Protein AF-A0A923EGE2-F1 (afdb_monomer_lite)

pLDDT: mean 79.75, std 18.12, range [38.0, 97.5]

Secondary structure (DSSP, 8-state):
-PPP----------------STT--SGGGTB-SS-TTSEEPTTSPEEPGGGHHHHHHTT-HHHHHHHHHTSSS-EEE-SS-SSGGGEEE--HHHHSBTTB-SPPPP-PPPPPPPPGGGS----------------

Foldseek 3Di:
DDDDPPPPPPDPPPDPQAADPPPPRDQLLFAQPVGRQFGQDPVSDTHHPVVSLNSVCVPPVVLSVCQVVPVDADKDADPDDPDPVRIDGDDQVVQAPNRNGDGDDDPDDDPDDDDPVPDPDDPPPPDDDDDDDDD

Sequence (135 aa):
MPLPFFRRRFIPRYGVIKLNHGANDRCYNCHLIQDRNKYAANDGSGIMHENVEKMCARCHGLIYKDWRNGTHGVRRGKWSAQTVFERQTFDCTECHDPHSPRFQFKTYASPPVWPDKYIRSTIIVTDHESVSESS

Structure (mmCIF, N/CA/C/O backbone):
data_AF-A0A923EGE2-F1
#
_entry.id   AF-A0A923EGE2-F1
#
loop_
_atom_site.group_PDB
_atom_site.id
_atom_site.type_symbol
_atom_site.label_atom_id
_atom_site.label_alt_id
_atom_site.label_comp_id
_atom_site.label_asym_id
_atom_site.label_entity_id
_atom_site.label_seq_id
_atom_site.pdbx_PDB_ins_code
_atom_site.Cartn_x
_atom_site.Cartn_y
_atom_site.Cartn_z
_atom_site.occupancy
_atom_site.B_iso_or_equiv
_atom_site.auth_seq_id
_atom_site.auth_comp_id
_atom_site.auth_asym_id
_atom_site.auth_atom_id
_atom_site.pdbx_PDB_model_num
ATOM 1 N N . MET A 1 1 ? -27.701 24.632 -29.640 1.00 42.22 1 MET A N 1
ATOM 2 C CA . MET A 1 1 ? -28.031 23.191 -29.555 1.00 42.22 1 MET A CA 1
ATOM 3 C C . MET A 1 1 ? -27.544 22.678 -28.204 1.00 42.22 1 MET A C 1
ATOM 5 O O . MET A 1 1 ? -26.353 22.830 -27.956 1.00 42.22 1 MET A O 1
ATOM 9 N N . PRO A 1 2 ? -28.397 22.169 -27.297 1.00 45.97 2 PRO A N 1
ATOM 10 C CA . PRO A 1 2 ? -27.922 21.629 -26.027 1.00 45.97 2 PRO A CA 1
ATOM 11 C C . PRO A 1 2 ? -27.399 20.198 -26.229 1.00 45.97 2 PRO A C 1
ATOM 13 O O . PRO A 1 2 ? -28.014 19.401 -26.937 1.00 45.97 2 PRO A O 1
ATOM 16 N N . LEU A 1 3 ? -26.244 19.888 -25.639 1.00 43.16 3 LEU A N 1
ATOM 17 C CA . LEU A 1 3 ? -25.633 18.557 -25.689 1.00 43.16 3 LEU A CA 1
ATOM 18 C C . LEU A 1 3 ? -26.515 17.524 -24.960 1.00 43.16 3 LEU A C 1
ATOM 20 O O . LEU A 1 3 ? -27.151 17.867 -23.958 1.00 43.16 3 LEU A O 1
ATOM 24 N N . PRO A 1 4 ? -26.559 16.261 -25.421 1.00 49.34 4 PRO A N 1
ATOM 25 C CA . PRO A 1 4 ? -27.425 15.255 -24.829 1.00 49.34 4 PRO A CA 1
ATOM 26 C C . PRO A 1 4 ? -26.943 14.901 -23.418 1.00 49.34 4 PRO A C 1
ATOM 28 O O . PRO A 1 4 ? -25.776 14.572 -23.199 1.00 49.34 4 PRO A O 1
ATOM 31 N N . PHE A 1 5 ? -27.866 14.930 -22.456 1.00 49.97 5 PHE A N 1
ATOM 32 C CA . PHE A 1 5 ? -27.652 14.397 -21.115 1.00 49.97 5 PHE A CA 1
ATOM 33 C C . PHE A 1 5 ? -27.448 12.880 -21.204 1.00 49.97 5 PHE A C 1
ATOM 35 O O . PHE A 1 5 ? -28.402 12.102 -21.223 1.00 49.97 5 PHE A O 1
ATOM 42 N N . PHE A 1 6 ? -26.191 12.439 -21.226 1.00 53.81 6 PHE A N 1
ATOM 43 C CA . PHE A 1 6 ? -25.856 11.051 -20.936 1.00 53.81 6 PHE A CA 1
ATOM 44 C C . PHE A 1 6 ? -26.228 10.771 -19.476 1.00 53.81 6 PHE A C 1
ATOM 46 O O . PHE A 1 6 ? -25.472 11.080 -18.552 1.00 53.81 6 PHE A O 1
ATOM 53 N N . ARG A 1 7 ? -27.405 10.176 -19.244 1.00 55.31 7 ARG A N 1
ATOM 54 C CA . ARG A 1 7 ? -27.722 9.549 -17.956 1.00 55.31 7 ARG A CA 1
ATOM 55 C C . ARG A 1 7 ? -26.698 8.442 -17.726 1.00 55.31 7 ARG A C 1
ATOM 57 O O . ARG A 1 7 ? -26.838 7.338 -18.249 1.00 55.31 7 ARG A O 1
ATOM 64 N N . ARG A 1 8 ? -25.663 8.732 -16.931 1.00 57.53 8 ARG A N 1
ATOM 65 C CA . ARG A 1 8 ? -24.807 7.699 -16.344 1.00 57.53 8 ARG A CA 1
ATOM 66 C C . ARG A 1 8 ? -25.722 6.739 -15.596 1.00 57.53 8 ARG A C 1
ATOM 68 O O . ARG A 1 8 ? -26.334 7.106 -14.596 1.00 57.53 8 ARG A O 1
ATOM 75 N N . ARG A 1 9 ? -25.848 5.519 -16.114 1.00 52.19 9 ARG A N 1
ATOM 76 C CA . ARG A 1 9 ? -26.533 4.423 -15.436 1.00 52.19 9 ARG A CA 1
ATOM 77 C C . ARG A 1 9 ? -25.835 4.224 -14.093 1.00 52.19 9 ARG A C 1
ATOM 79 O O . ARG A 1 9 ? -24.661 3.866 -14.057 1.00 52.19 9 ARG A O 1
ATOM 86 N N . PHE A 1 10 ? -26.535 4.521 -13.002 1.00 54.81 10 PHE A N 1
ATOM 87 C CA . PHE A 1 10 ? -26.042 4.264 -11.656 1.00 54.81 10 PHE A CA 1
ATOM 88 C C . PHE A 1 10 ? -26.063 2.748 -11.452 1.00 54.81 10 PHE A C 1
ATOM 90 O O . PHE A 1 10 ? -27.100 2.165 -11.147 1.00 54.81 10 PHE A O 1
ATOM 97 N N . ILE A 1 11 ? -24.941 2.089 -11.736 1.00 55.25 11 ILE A N 1
ATOM 98 C CA . ILE A 1 11 ? -24.753 0.682 -11.389 1.00 55.25 11 ILE A CA 1
ATOM 99 C C . ILE A 1 11 ? -24.528 0.665 -9.874 1.00 55.25 11 ILE A C 1
ATOM 101 O O . ILE A 1 11 ? -23.565 1.291 -9.415 1.00 55.25 11 ILE A O 1
ATOM 105 N N . PRO A 1 12 ? -25.390 0.012 -9.077 1.00 46.06 12 PRO A N 1
ATOM 106 C CA . PRO A 1 12 ? -25.139 -0.123 -7.654 1.00 46.06 12 PRO A CA 1
ATOM 107 C C . PRO A 1 12 ? -23.810 -0.863 -7.486 1.00 46.06 12 PRO A C 1
ATOM 109 O O . PRO A 1 12 ? -23.670 -2.009 -7.902 1.00 46.06 12 PRO A O 1
ATOM 112 N N . ARG A 1 13 ? -22.815 -0.198 -6.888 1.00 51.69 13 ARG A N 1
ATOM 113 C CA . ARG A 1 13 ? -21.473 -0.756 -6.631 1.00 51.69 13 ARG A CA 1
ATOM 114 C C . ARG A 1 13 ? -21.467 -1.844 -5.547 1.00 51.69 13 ARG A C 1
ATOM 116 O O . ARG A 1 13 ? -20.409 -2.207 -5.049 1.00 51.69 13 ARG A O 1
ATOM 123 N N . TYR A 1 14 ? -22.631 -2.354 -5.162 1.00 53.78 14 TYR A N 1
ATOM 124 C CA . TYR A 1 14 ? -22.779 -3.398 -4.157 1.00 53.78 14 TYR A CA 1
ATOM 125 C C . TYR A 1 14 ? -22.747 -4.767 -4.841 1.00 53.78 14 TYR A C 1
ATOM 127 O O . TYR A 1 14 ? -23.702 -5.536 -4.786 1.00 53.78 14 TYR A O 1
ATOM 135 N N . GLY A 1 15 ? -21.643 -5.055 -5.533 1.00 59.81 15 GLY A N 1
ATOM 136 C CA . GLY A 1 15 ? -21.267 -6.446 -5.754 1.00 59.81 15 GLY A CA 1
ATOM 137 C C . GLY A 1 15 ? -20.947 -7.080 -4.400 1.00 59.81 15 GLY A C 1
ATOM 138 O O . GLY A 1 15 ? -20.516 -6.387 -3.477 1.00 59.81 15 GLY A O 1
ATOM 139 N N . VAL A 1 16 ? -21.164 -8.385 -4.260 1.00 74.31 16 VAL A N 1
ATOM 140 C CA . VAL A 1 16 ? -20.702 -9.123 -3.079 1.00 74.31 16 VAL A CA 1
ATOM 141 C C . VAL A 1 16 ? -19.172 -9.032 -3.050 1.00 74.31 16 VAL A C 1
ATOM 143 O O . VAL A 1 16 ? -18.498 -9.669 -3.857 1.00 74.31 16 VAL A O 1
ATOM 146 N N . ILE A 1 17 ? -18.619 -8.196 -2.167 1.00 85.19 17 ILE A N 1
ATOM 147 C CA . ILE A 1 17 ? -17.168 -8.072 -1.989 1.00 85.19 17 ILE A CA 1
ATOM 148 C C . ILE A 1 17 ? -16.699 -9.303 -1.219 1.00 85.19 17 ILE A C 1
ATOM 150 O O . ILE A 1 17 ? -17.076 -9.503 -0.064 1.00 85.19 17 ILE A O 1
ATOM 154 N N . LYS A 1 18 ? -15.872 -10.131 -1.859 1.00 88.44 18 LYS A N 1
ATOM 155 C CA . LYS A 1 18 ? -15.187 -11.237 -1.193 1.00 88.44 18 LYS A CA 1
ATOM 156 C C . LYS A 1 18 ? -13.841 -10.744 -0.684 1.00 88.44 18 LYS A C 1
ATOM 158 O O . LYS A 1 18 ? -12.997 -10.339 -1.476 1.00 88.44 18 LYS A O 1
ATOM 163 N N . LEU A 1 19 ? -13.649 -10.811 0.628 1.00 92.31 19 LEU A N 1
ATOM 164 C CA . LEU A 1 19 ? -12.413 -10.384 1.264 1.00 92.31 19 LEU A CA 1
ATOM 165 C C . LEU A 1 19 ? -11.442 -11.568 1.365 1.00 92.31 19 LEU A C 1
ATOM 167 O O . LEU A 1 19 ? -11.766 -12.609 1.930 1.00 92.31 19 LEU A O 1
ATOM 171 N N . ASN A 1 20 ? -10.262 -11.415 0.775 1.00 93.81 20 ASN A N 1
ATOM 172 C CA . ASN A 1 20 ? -9.182 -12.395 0.732 1.00 93.81 20 ASN A CA 1
ATOM 173 C C . ASN A 1 20 ? -7.851 -11.727 1.109 1.00 93.81 20 ASN A C 1
ATOM 175 O O . ASN A 1 20 ? -6.885 -11.727 0.346 1.00 93.81 20 ASN A O 1
ATOM 179 N N . HIS A 1 21 ? -7.824 -11.121 2.296 1.00 94.06 21 HIS A N 1
ATOM 180 C CA . HIS A 1 21 ? -6.666 -10.406 2.837 1.00 94.06 21 HIS A CA 1
ATOM 181 C C . HIS A 1 21 ? -6.146 -11.055 4.141 1.00 94.06 21 HIS A C 1
ATOM 183 O O . HIS A 1 21 ? -5.565 -10.399 5.008 1.00 94.06 21 HIS A O 1
ATOM 189 N N . GLY A 1 22 ? -6.338 -12.370 4.293 1.00 92.06 22 GLY A N 1
ATOM 190 C CA . GLY A 1 22 ? -5.917 -13.116 5.483 1.00 92.06 22 GLY A CA 1
ATOM 191 C C . GLY A 1 22 ? -6.675 -12.670 6.734 1.00 92.06 22 GLY A C 1
ATOM 192 O O . GLY A 1 22 ? -7.897 -12.590 6.708 1.00 92.06 22 GLY A O 1
ATOM 193 N N . ALA A 1 23 ? -5.952 -12.346 7.811 1.00 91.31 23 ALA A N 1
ATOM 194 C CA . ALA A 1 23 ? -6.541 -11.889 9.076 1.00 91.31 23 ALA A CA 1
ATOM 195 C C . ALA A 1 23 ? -7.275 -10.535 8.973 1.00 91.31 23 ALA A C 1
ATOM 197 O O . ALA A 1 23 ? -8.017 -10.161 9.879 1.00 91.31 23 ALA A O 1
ATOM 198 N N . ASN A 1 24 ? -7.084 -9.797 7.873 1.00 92.12 24 ASN A N 1
ATOM 199 C CA . ASN A 1 24 ? -7.831 -8.579 7.579 1.00 92.12 24 ASN A CA 1
ATOM 200 C C . ASN A 1 24 ? -9.135 -8.899 6.840 1.00 92.12 24 ASN A C 1
ATOM 202 O O . ASN A 1 24 ? -9.315 -8.532 5.683 1.00 92.12 24 ASN A O 1
ATOM 206 N N . ASP A 1 25 ? -10.033 -9.614 7.517 1.00 91.56 25 ASP A N 1
ATOM 207 C CA . ASP A 1 25 ? -11.283 -10.164 6.977 1.00 91.56 25 ASP A CA 1
ATOM 208 C C . ASP A 1 25 ? -12.535 -9.339 7.323 1.00 91.56 25 ASP A C 1
ATOM 210 O O . ASP A 1 25 ? -13.663 -9.745 7.034 1.00 91.56 25 ASP A O 1
ATOM 214 N N . ARG A 1 26 ? -12.352 -8.142 7.889 1.00 92.19 26 ARG A N 1
ATOM 215 C CA . ARG A 1 26 ? -13.434 -7.197 8.180 1.00 92.19 26 ARG A CA 1
ATOM 216 C C . ARG A 1 26 ? -13.166 -5.852 7.529 1.00 92.19 26 ARG A C 1
ATOM 218 O O . ARG A 1 26 ? -12.058 -5.326 7.596 1.00 92.19 26 ARG A O 1
ATOM 225 N N . CYS A 1 27 ? -14.220 -5.245 6.986 1.00 92.31 27 CYS A N 1
ATOM 226 C CA . CYS A 1 27 ? -14.149 -3.956 6.292 1.00 92.31 27 CYS A CA 1
ATOM 227 C C . CYS A 1 27 ? -13.469 -2.868 7.141 1.00 92.31 27 CYS A C 1
ATOM 229 O O . CYS A 1 27 ? -12.678 -2.080 6.631 1.00 92.31 27 CYS A O 1
ATOM 231 N N . TYR A 1 28 ? -13.750 -2.851 8.446 1.00 92.56 28 TYR A N 1
ATOM 232 C CA . TYR A 1 28 ? -13.278 -1.816 9.369 1.00 92.56 28 TYR A CA 1
ATOM 233 C C . TYR A 1 28 ? -11.848 -2.018 9.882 1.00 92.56 28 TYR A C 1
ATOM 235 O O . TYR A 1 28 ? -11.330 -1.160 10.591 1.00 92.56 28 TYR A O 1
ATOM 243 N N . ASN A 1 29 ? -11.171 -3.106 9.498 1.00 92.44 29 ASN A N 1
ATOM 244 C CA . ASN A 1 29 ? -9.728 -3.207 9.726 1.00 92.44 29 ASN A CA 1
ATOM 245 C C . ASN A 1 29 ? -8.990 -2.138 8.905 1.00 92.44 29 ASN A C 1
ATOM 247 O O . ASN A 1 29 ? -7.949 -1.626 9.328 1.00 92.44 29 ASN A O 1
ATOM 251 N N . CYS A 1 30 ? -9.565 -1.778 7.751 1.00 94.62 30 CYS A N 1
ATOM 252 C CA . CYS A 1 30 ? -9.028 -0.776 6.844 1.00 94.62 30 CYS A CA 1
ATOM 253 C C . CYS A 1 30 ? -9.868 0.494 6.788 1.00 94.62 30 CYS A C 1
ATOM 255 O O . CYS A 1 30 ? -9.306 1.580 6.811 1.00 94.62 30 CYS A O 1
ATOM 257 N N . HIS A 1 31 ? -11.192 0.388 6.735 1.00 95.44 31 HIS A N 1
ATOM 258 C CA . HIS A 1 31 ? -12.077 1.545 6.633 1.00 95.44 31 HIS A CA 1
ATOM 259 C C . HIS A 1 31 ? -12.413 2.139 7.999 1.00 95.44 31 HIS A C 1
ATOM 261 O O . HIS A 1 31 ? -12.624 1.415 8.971 1.00 95.44 31 HIS A O 1
ATOM 267 N N . LEU A 1 32 ? -12.522 3.463 8.064 1.00 95.69 32 LEU A N 1
ATOM 268 C CA . LEU A 1 32 ? -12.989 4.139 9.265 1.00 95.69 32 LEU A CA 1
ATOM 269 C C . LEU A 1 32 ? -14.475 3.808 9.492 1.00 95.69 32 LEU A C 1
ATOM 271 O O . LEU A 1 32 ? -15.282 3.850 8.563 1.00 95.69 32 LEU A O 1
ATOM 275 N N . ILE A 1 33 ? -14.846 3.465 10.730 1.00 92.44 33 ILE A N 1
ATOM 276 C CA . ILE A 1 33 ? -16.206 3.004 11.071 1.00 92.44 33 ILE A CA 1
ATOM 277 C C . ILE A 1 33 ? -17.248 4.086 10.767 1.00 92.44 33 ILE A C 1
ATOM 279 O O . ILE A 1 33 ? -18.311 3.798 10.221 1.00 92.44 33 ILE A O 1
ATOM 283 N N . GLN A 1 34 ? -16.924 5.334 11.102 1.00 93.38 34 GLN A N 1
ATOM 284 C CA . GLN A 1 34 ? -17.806 6.488 10.946 1.00 93.38 34 GLN A CA 1
ATOM 285 C C . GLN A 1 34 ? -17.892 6.972 9.492 1.00 93.38 34 GLN A C 1
ATOM 287 O O . GLN A 1 34 ? -18.867 7.620 9.123 1.00 93.38 34 GLN A O 1
ATOM 292 N N . ASP A 1 35 ? -16.889 6.663 8.665 1.00 93.62 35 ASP A N 1
ATOM 293 C CA . ASP A 1 35 ? -16.831 7.077 7.265 1.00 93.62 35 ASP A CA 1
ATOM 294 C C . ASP A 1 35 ? -16.018 6.082 6.436 1.00 93.62 35 ASP A C 1
ATOM 296 O O . ASP A 1 35 ? -14.789 6.122 6.391 1.00 93.62 35 ASP A O 1
ATOM 300 N N . ARG A 1 36 ? -16.719 5.211 5.708 1.00 90.50 36 ARG A N 1
ATOM 301 C CA . ARG A 1 36 ? -16.079 4.201 4.858 1.00 90.50 36 ARG A CA 1
ATOM 302 C C . ARG A 1 36 ? -15.314 4.790 3.669 1.00 90.50 36 ARG A C 1
ATOM 304 O O . ARG A 1 36 ? -14.568 4.053 3.036 1.00 90.50 36 ARG A O 1
ATOM 311 N N . ASN A 1 37 ? -15.461 6.076 3.349 1.00 92.50 37 ASN A N 1
ATOM 312 C CA . ASN A 1 37 ? -14.634 6.718 2.322 1.00 92.50 37 ASN A CA 1
ATOM 313 C C . ASN A 1 37 ? -13.243 7.107 2.845 1.00 92.50 37 ASN A C 1
ATOM 315 O O . ASN A 1 37 ? -12.390 7.518 2.061 1.00 92.50 37 ASN A O 1
ATOM 319 N N . LYS A 1 38 ? -13.007 6.958 4.152 1.00 96.44 38 LYS A N 1
ATOM 320 C CA . LYS A 1 38 ? -11.710 7.135 4.800 1.00 96.44 38 LYS A CA 1
ATOM 321 C C . LYS A 1 38 ? -11.199 5.808 5.334 1.00 96.44 38 LYS A C 1
ATOM 323 O O . LYS A 1 38 ? -11.967 4.878 5.600 1.00 96.44 38 LYS A O 1
ATOM 328 N N . TYR A 1 39 ? -9.893 5.740 5.534 1.00 97.06 39 TYR A N 1
ATOM 329 C CA . TYR A 1 39 ? -9.252 4.604 6.176 1.00 97.06 39 TYR A CA 1
ATOM 330 C C . TYR A 1 39 ? -8.950 4.891 7.640 1.00 97.06 39 TYR A C 1
ATOM 332 O O . TYR A 1 39 ? -8.714 6.036 8.020 1.00 97.06 39 TYR A O 1
ATOM 340 N N . ALA A 1 40 ? -8.954 3.854 8.466 1.00 95.12 40 ALA A N 1
ATOM 341 C CA . ALA A 1 40 ? -8.632 3.979 9.876 1.00 95.12 40 ALA A CA 1
ATOM 342 C C . ALA A 1 40 ? -7.123 4.209 10.057 1.00 95.12 40 ALA A C 1
ATOM 344 O O . ALA A 1 40 ? -6.300 3.418 9.590 1.00 95.12 40 ALA A O 1
ATOM 345 N N . ALA A 1 41 ? -6.752 5.276 10.754 1.00 93.19 41 ALA A N 1
ATOM 346 C CA . ALA A 1 41 ? -5.411 5.459 11.292 1.00 93.19 41 ALA A CA 1
ATOM 347 C C . ALA A 1 41 ? -5.260 4.753 12.653 1.00 93.19 41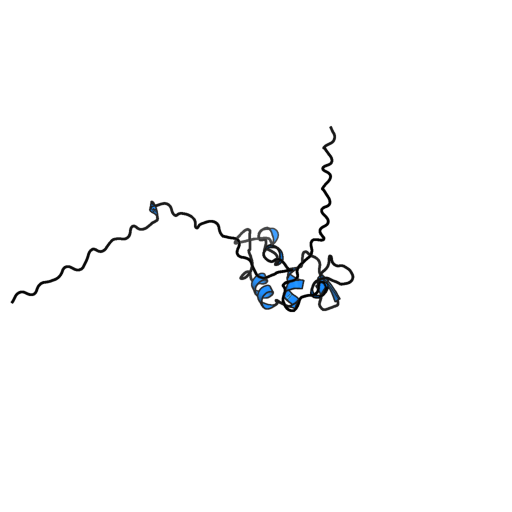 ALA A C 1
ATOM 349 O O . ALA A 1 41 ? -6.234 4.302 13.258 1.00 93.19 41 ALA A O 1
ATOM 350 N N . ASN A 1 42 ? -4.024 4.657 13.153 1.00 90.19 42 ASN A N 1
ATOM 351 C CA . ASN A 1 42 ? -3.738 4.036 14.455 1.00 90.19 42 ASN A CA 1
ATOM 352 C C . ASN A 1 42 ? -4.277 4.844 15.646 1.00 90.19 42 ASN A C 1
ATOM 354 O O . ASN A 1 42 ? -4.553 4.268 16.691 1.00 90.19 42 ASN A O 1
ATOM 358 N N . ASP A 1 43 ? -4.427 6.156 15.485 1.00 91.56 43 ASP A N 1
ATOM 359 C CA . ASP A 1 43 ? -4.995 7.073 16.478 1.00 91.56 43 ASP A CA 1
ATOM 360 C C . ASP A 1 43 ? -6.527 7.208 16.359 1.00 91.56 43 ASP A C 1
ATOM 362 O O . ASP A 1 43 ? -7.136 8.018 17.053 1.00 91.56 43 ASP A O 1
ATOM 366 N N . GLY A 1 44 ? -7.158 6.433 15.469 1.00 88.94 44 GLY A N 1
ATOM 367 C CA . GLY A 1 44 ? -8.593 6.504 15.192 1.00 88.94 44 GLY A CA 1
ATOM 368 C C . GLY A 1 44 ? -9.007 7.640 14.252 1.00 88.94 44 GLY A C 1
ATOM 369 O O . GLY A 1 44 ? -10.192 7.757 13.940 1.00 88.94 44 GLY A O 1
ATOM 370 N N . SER A 1 45 ? -8.068 8.457 13.764 1.00 93.38 45 SER A N 1
ATOM 371 C CA . SER A 1 45 ? -8.348 9.463 12.738 1.00 93.38 45 SER A CA 1
ATOM 372 C C . SER A 1 45 ? -8.573 8.831 11.353 1.00 93.38 45 SER A C 1
ATOM 374 O O . SER A 1 45 ? -8.363 7.633 11.138 1.00 93.38 45 SER A O 1
ATOM 376 N N . GLY A 1 46 ? -9.050 9.637 10.401 1.00 96.50 46 GLY A N 1
ATOM 377 C CA . GLY A 1 46 ? -9.305 9.202 9.028 1.00 96.50 46 GLY A CA 1
ATOM 378 C C . GLY A 1 46 ? -8.157 9.538 8.078 1.00 96.50 46 GLY A C 1
ATOM 379 O O . GLY A 1 46 ? -7.772 10.699 7.964 1.00 96.50 46 GLY A O 1
ATOM 380 N N . ILE A 1 47 ? -7.675 8.546 7.332 1.00 96.94 47 ILE A N 1
ATOM 381 C CA . ILE A 1 47 ? -6.738 8.710 6.213 1.00 96.94 47 ILE A CA 1
ATOM 382 C C . ILE A 1 47 ? -7.547 8.844 4.918 1.00 96.94 47 ILE A C 1
ATOM 384 O O . ILE A 1 47 ? -8.450 8.049 4.656 1.00 96.94 47 ILE A O 1
ATOM 388 N N . MET A 1 48 ? -7.221 9.849 4.109 1.00 95.81 48 MET A N 1
ATOM 389 C CA . MET A 1 48 ? -7.885 10.097 2.826 1.00 95.81 48 MET A CA 1
ATOM 390 C C . MET A 1 48 ? -7.418 9.118 1.739 1.00 95.81 48 MET A C 1
ATOM 392 O O . MET A 1 48 ? -6.326 8.555 1.835 1.00 95.81 48 MET A O 1
ATOM 396 N N . HIS A 1 49 ? -8.233 8.927 0.696 1.00 92.06 49 HIS A N 1
ATOM 397 C CA . HIS A 1 49 ? -7.966 7.952 -0.368 1.00 92.06 49 HIS A CA 1
ATOM 398 C C . HIS A 1 49 ? -6.632 8.197 -1.088 1.00 92.06 49 HIS A C 1
ATOM 400 O O . HIS A 1 49 ? -5.932 7.243 -1.408 1.00 92.06 49 HIS A O 1
ATOM 406 N N . GLU A 1 50 ? -6.242 9.461 -1.253 1.00 91.94 50 GLU A N 1
ATOM 407 C CA . GLU A 1 50 ? -4.994 9.902 -1.895 1.00 91.94 50 GLU A CA 1
ATOM 408 C C . GLU A 1 50 ? -3.743 9.587 -1.061 1.00 91.94 50 GLU A C 1
ATOM 410 O O . GLU A 1 50 ? -2.635 9.908 -1.468 1.00 91.94 50 GLU A O 1
ATOM 415 N N . ASN A 1 51 ? -3.925 9.043 0.145 1.00 94.12 51 ASN A N 1
ATOM 416 C CA . ASN A 1 51 ? -2.851 8.626 1.039 1.00 94.12 51 ASN A CA 1
ATOM 417 C C . ASN A 1 51 ? -2.999 7.139 1.418 1.00 94.12 51 ASN A C 1
ATOM 419 O O . ASN A 1 51 ? -2.694 6.738 2.549 1.00 94.12 51 ASN A O 1
ATOM 423 N N . VAL A 1 52 ? -3.549 6.318 0.517 1.00 95.31 52 VAL A N 1
ATOM 424 C CA . VAL A 1 52 ? -3.824 4.892 0.761 1.00 95.31 52 VAL A CA 1
ATOM 425 C C . VAL A 1 52 ? -2.574 4.112 1.178 1.00 95.31 52 VAL A C 1
ATOM 427 O O . VAL A 1 52 ? -2.658 3.197 1.995 1.00 95.31 52 VAL A O 1
ATOM 430 N N . GLU A 1 53 ? -1.393 4.520 0.723 1.00 95.44 53 GLU A N 1
ATOM 431 C CA . GLU A 1 53 ? -0.106 3.957 1.117 1.00 95.44 53 GLU A CA 1
ATOM 432 C C . GLU A 1 53 ? 0.126 4.025 2.633 1.00 95.44 53 GLU A C 1
ATOM 434 O O . GLU A 1 53 ? 0.667 3.080 3.213 1.00 95.44 53 GLU A O 1
ATOM 439 N N . LYS A 1 54 ? -0.351 5.082 3.311 1.00 95.81 54 LYS A N 1
ATOM 440 C CA . LYS A 1 54 ? -0.255 5.213 4.776 1.00 95.81 54 LYS A CA 1
ATOM 441 C C . LYS A 1 54 ? -1.137 4.196 5.492 1.00 95.81 54 LYS A C 1
ATOM 443 O O . LYS A 1 54 ? -0.746 3.692 6.542 1.00 95.81 54 LYS A O 1
ATOM 448 N N . MET A 1 55 ? -2.297 3.868 4.924 1.00 96.12 55 MET A N 1
ATOM 449 C CA . MET A 1 55 ? -3.162 2.809 5.445 1.00 96.12 55 MET A CA 1
ATOM 450 C C . MET A 1 55 ? -2.477 1.445 5.299 1.00 96.12 55 MET A C 1
ATOM 452 O O . MET A 1 55 ? -2.369 0.699 6.273 1.00 96.12 55 MET A O 1
ATOM 456 N N . CYS A 1 56 ? -1.944 1.139 4.114 1.00 95.69 56 CYS A N 1
ATOM 457 C CA . CYS A 1 56 ? -1.225 -0.110 3.857 1.00 95.69 56 CYS A CA 1
ATOM 458 C C . CYS A 1 56 ? 0.005 -0.268 4.768 1.00 95.69 56 CYS A C 1
ATOM 460 O O . CYS A 1 56 ? 0.274 -1.364 5.266 1.00 95.69 56 CYS A O 1
ATOM 462 N N . ALA A 1 57 ? 0.720 0.827 5.046 1.00 96.38 57 ALA A N 1
ATOM 463 C CA . ALA A 1 57 ? 1.914 0.854 5.890 1.00 96.38 57 ALA A CA 1
ATOM 464 C C . ALA A 1 57 ? 1.673 0.408 7.340 1.00 96.38 57 ALA A C 1
ATOM 466 O O . ALA A 1 57 ? 2.620 -0.028 7.995 1.00 96.38 57 ALA A O 1
ATOM 467 N N . ARG A 1 58 ? 0.427 0.465 7.836 1.00 94.81 58 ARG A N 1
ATOM 468 C CA . ARG A 1 58 ? 0.071 0.002 9.190 1.00 94.81 58 ARG A CA 1
ATOM 469 C C . ARG A 1 58 ? 0.411 -1.474 9.407 1.00 94.81 58 ARG A C 1
ATOM 471 O O . ARG A 1 58 ? 0.762 -1.854 10.518 1.00 94.81 58 ARG A O 1
ATOM 478 N N . CYS A 1 59 ? 0.338 -2.285 8.349 1.00 94.56 59 CYS A N 1
ATOM 479 C CA . CYS A 1 59 ? 0.682 -3.710 8.391 1.00 94.56 59 CYS A CA 1
ATOM 480 C C . CYS A 1 59 ? 1.842 -4.071 7.447 1.00 94.56 59 CYS A C 1
ATOM 482 O O . CYS A 1 59 ? 2.644 -4.945 7.761 1.00 94.56 59 CYS A O 1
ATOM 484 N N . HIS A 1 60 ? 1.978 -3.387 6.309 1.00 94.94 60 HIS A N 1
ATOM 485 C CA . HIS A 1 60 ? 2.984 -3.664 5.280 1.00 94.94 60 HIS A CA 1
ATOM 486 C C . HIS A 1 60 ? 4.154 -2.671 5.319 1.00 94.94 60 HIS A C 1
ATOM 488 O O . HIS A 1 60 ? 4.563 -2.130 4.294 1.00 94.94 60 HIS A O 1
ATOM 494 N N . GLY A 1 61 ? 4.715 -2.431 6.507 1.00 96.50 61 GLY A N 1
ATOM 495 C CA . GLY A 1 61 ? 5.756 -1.416 6.714 1.00 96.50 61 GLY A CA 1
ATOM 496 C C . GLY A 1 61 ? 7.016 -1.609 5.857 1.00 96.50 61 GLY A C 1
ATOM 497 O O . GLY A 1 61 ? 7.551 -0.633 5.334 1.00 96.50 61 GLY A O 1
ATOM 498 N N . LEU A 1 62 ? 7.465 -2.856 5.657 1.00 97.50 62 LEU A N 1
ATOM 499 C CA . LEU A 1 62 ? 8.628 -3.154 4.806 1.00 97.50 62 LEU A CA 1
ATOM 500 C C . LEU A 1 62 ? 8.353 -2.831 3.331 1.00 97.50 62 LEU A C 1
ATOM 502 O O . LEU A 1 62 ? 9.131 -2.116 2.709 1.00 97.50 62 LEU A O 1
ATOM 506 N N . ILE A 1 63 ? 7.200 -3.256 2.806 1.00 96.56 63 ILE A N 1
ATOM 507 C CA . ILE A 1 63 ? 6.790 -2.953 1.426 1.00 96.56 63 ILE A CA 1
ATOM 508 C C . ILE A 1 63 ? 6.600 -1.448 1.230 1.00 96.56 63 ILE A C 1
ATOM 510 O O . ILE A 1 63 ? 7.018 -0.900 0.215 1.00 96.56 63 ILE A O 1
ATOM 514 N N . TYR A 1 64 ? 6.027 -0.754 2.214 1.00 96.94 64 TYR A N 1
ATOM 515 C CA . TYR A 1 64 ? 5.907 0.700 2.181 1.00 96.94 64 TYR A CA 1
ATOM 516 C C . TYR A 1 64 ? 7.276 1.395 2.146 1.00 96.94 64 TYR A C 1
ATOM 518 O O . TYR A 1 64 ? 7.467 2.347 1.389 1.00 96.94 64 TYR A O 1
ATOM 526 N N . LYS A 1 65 ? 8.257 0.910 2.919 1.00 96.94 65 LYS A N 1
ATOM 527 C CA . LYS A 1 65 ? 9.638 1.414 2.872 1.00 96.94 65 LYS A CA 1
ATOM 528 C C . LYS A 1 65 ? 10.251 1.222 1.481 1.00 96.94 65 LYS A C 1
ATOM 530 O O . LYS A 1 65 ? 10.821 2.168 0.938 1.00 96.94 65 LYS A O 1
ATOM 535 N N . ASP A 1 66 ? 10.087 0.044 0.890 1.00 96.31 66 ASP A N 1
ATOM 536 C CA . ASP A 1 66 ? 10.581 -0.258 -0.457 1.00 96.31 66 ASP A CA 1
ATOM 537 C C . ASP A 1 66 ? 9.886 0.594 -1.528 1.00 96.31 66 ASP A C 1
ATOM 539 O O . ASP A 1 66 ? 10.532 1.131 -2.428 1.00 96.31 66 ASP A O 1
ATOM 543 N N . TRP A 1 67 ? 8.580 0.821 -1.392 1.00 95.19 67 TRP A N 1
ATOM 544 C CA . TRP A 1 67 ? 7.807 1.701 -2.267 1.00 95.19 67 TRP A CA 1
ATOM 545 C C . TRP A 1 67 ? 8.277 3.162 -2.187 1.00 95.19 67 TRP A C 1
ATOM 547 O O . TRP A 1 67 ? 8.531 3.804 -3.212 1.00 95.19 67 TRP A O 1
ATOM 557 N N . ARG A 1 68 ? 8.512 3.678 -0.971 1.00 93.12 68 ARG A N 1
ATOM 558 C CA . ARG A 1 68 ? 9.078 5.024 -0.763 1.00 93.12 68 ARG A CA 1
ATOM 559 C C . ARG A 1 68 ? 10.456 5.165 -1.403 1.00 93.12 68 ARG A C 1
ATOM 561 O O . ARG A 1 68 ? 10.742 6.186 -2.032 1.00 93.12 68 ARG A O 1
ATOM 568 N N . ASN A 1 69 ? 11.291 4.136 -1.299 1.00 92.12 69 ASN A N 1
ATOM 569 C CA . ASN A 1 69 ? 12.613 4.116 -1.925 1.00 92.12 69 ASN A CA 1
ATOM 570 C C . ASN A 1 69 ? 12.522 3.924 -3.450 1.00 92.12 69 ASN A C 1
ATOM 572 O O . ASN A 1 69 ? 13.343 4.452 -4.199 1.00 92.12 69 ASN A O 1
ATOM 576 N N . GLY A 1 70 ? 11.452 3.293 -3.930 1.00 90.44 70 GLY A N 1
ATOM 577 C CA . GLY A 1 70 ? 11.183 3.018 -5.343 1.00 90.44 70 GLY A CA 1
ATOM 578 C C . GLY A 1 70 ? 11.698 1.691 -5.838 1.00 90.44 70 GLY A C 1
ATOM 579 O O . GLY A 1 70 ? 11.756 1.492 -7.045 1.00 90.44 70 GLY A O 1
ATOM 580 N N . THR A 1 71 ? 12.099 0.818 -4.924 1.00 92.69 71 THR A N 1
ATOM 581 C CA . THR A 1 71 ? 12.425 -0.573 -5.226 1.00 92.69 71 THR A CA 1
ATOM 582 C C . THR A 1 71 ? 11.157 -1.416 -5.375 1.00 92.69 71 THR A C 1
ATOM 584 O O . THR A 1 71 ? 11.216 -2.503 -5.942 1.00 92.69 71 THR A O 1
ATOM 587 N N . HIS A 1 72 ? 10.006 -0.905 -4.921 1.00 93.50 72 HIS A N 1
ATOM 588 C CA . HIS A 1 72 ? 8.695 -1.521 -5.098 1.00 93.50 72 HIS A CA 1
ATOM 589 C C . HIS A 1 72 ? 7.700 -0.574 -5.787 1.00 93.50 72 HIS A C 1
ATOM 591 O O . HIS A 1 72 ? 7.685 0.629 -5.528 1.00 93.50 72 HIS A O 1
ATOM 597 N N . GLY A 1 73 ? 6.836 -1.129 -6.641 1.00 87.50 73 GLY A N 1
ATOM 598 C CA . GLY A 1 73 ? 5.873 -0.370 -7.442 1.00 87.50 73 GLY A CA 1
ATOM 599 C C . GLY A 1 73 ? 6.445 0.169 -8.758 1.00 87.50 73 GLY A C 1
ATOM 600 O O . GLY A 1 73 ? 7.612 -0.029 -9.093 1.00 87.50 73 GLY A O 1
ATOM 601 N N . VAL A 1 74 ? 5.592 0.838 -9.536 1.00 88.50 74 VAL A N 1
ATOM 602 C CA . V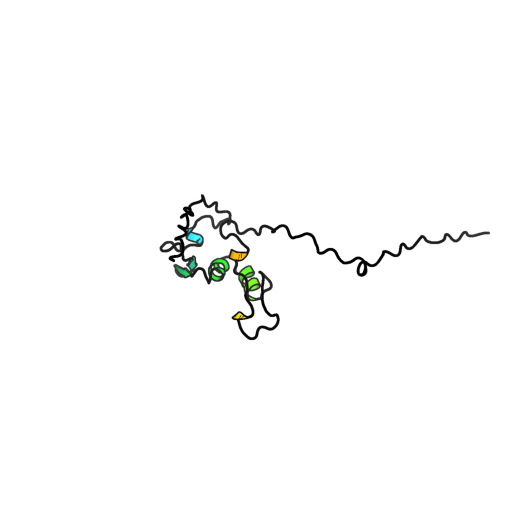AL A 1 74 ? 5.963 1.434 -10.827 1.00 88.50 74 VAL A CA 1
ATOM 603 C C . VAL A 1 74 ? 6.155 2.937 -10.655 1.00 88.50 74 VAL A C 1
ATOM 605 O O . VAL A 1 74 ? 5.298 3.625 -10.100 1.00 88.50 74 VAL A O 1
ATOM 608 N N . ARG A 1 75 ? 7.271 3.457 -11.174 1.00 88.31 75 ARG A N 1
ATOM 609 C CA . ARG A 1 75 ? 7.532 4.895 -11.305 1.00 88.31 75 ARG A CA 1
ATOM 610 C C . ARG A 1 75 ? 7.500 5.282 -12.774 1.00 88.31 75 ARG A C 1
ATOM 612 O O . ARG A 1 75 ? 8.128 4.627 -13.601 1.00 88.31 75 ARG A O 1
ATOM 619 N N . ARG A 1 76 ? 6.768 6.343 -13.097 1.00 86.31 76 ARG A N 1
ATOM 620 C CA . ARG A 1 76 ? 6.701 6.922 -14.442 1.00 86.31 76 ARG A CA 1
ATOM 621 C C . ARG A 1 76 ? 7.182 8.365 -14.416 1.00 86.31 76 ARG A C 1
ATOM 623 O O . ARG A 1 76 ? 7.145 9.019 -13.375 1.00 86.31 76 ARG A O 1
ATOM 630 N N . GLY A 1 77 ? 7.600 8.857 -15.576 1.00 86.88 77 GLY A N 1
ATOM 631 C CA . GLY A 1 77 ? 8.089 10.221 -15.749 1.00 86.88 77 GLY A CA 1
ATOM 632 C C . GLY A 1 77 ? 9.591 10.279 -16.007 1.00 86.88 77 GLY A C 1
ATOM 633 O O . GLY A 1 77 ? 10.186 9.316 -16.493 1.00 86.88 77 GLY A O 1
ATOM 634 N N . LYS A 1 78 ? 10.198 11.433 -15.730 1.00 83.69 78 LYS A N 1
ATOM 635 C CA . LYS A 1 78 ? 11.608 11.693 -16.037 1.00 83.69 78 LYS A CA 1
ATOM 636 C C . LYS A 1 78 ? 12.529 10.975 -15.051 1.00 83.69 78 LYS A C 1
ATOM 638 O O . LYS A 1 78 ? 12.256 10.926 -13.854 1.00 83.69 78 LYS A O 1
ATOM 643 N N . TRP A 1 79 ? 13.656 10.475 -15.562 1.00 78.31 79 TRP A N 1
ATOM 644 C CA . TRP A 1 79 ? 14.735 9.921 -14.736 1.00 78.31 79 TRP A CA 1
ATOM 645 C C . TRP A 1 79 ? 15.313 10.977 -13.783 1.00 78.31 79 TRP A C 1
ATOM 647 O O . TRP A 1 79 ? 15.406 10.743 -12.581 1.00 78.31 79 TRP A O 1
ATOM 657 N N . SER A 1 80 ? 15.630 12.161 -14.320 1.00 81.88 80 SER A N 1
ATOM 658 C CA . SER A 1 80 ? 15.991 13.353 -13.548 1.00 81.88 80 SER A CA 1
ATOM 659 C C . SER A 1 80 ? 14.813 14.322 -13.563 1.00 81.88 80 SER A C 1
ATOM 661 O O . SER A 1 80 ? 14.633 15.097 -14.504 1.00 81.88 80 SER A O 1
ATOM 663 N N . ALA A 1 81 ? 13.950 14.191 -12.563 1.00 80.75 81 ALA A N 1
ATOM 664 C CA . ALA A 1 81 ? 12.833 15.095 -12.344 1.00 80.75 81 ALA A CA 1
ATOM 665 C C . ALA A 1 81 ? 13.304 16.290 -11.506 1.00 80.75 81 ALA A C 1
ATOM 667 O O . ALA A 1 81 ? 13.922 16.113 -10.459 1.00 80.75 81 ALA A O 1
ATOM 668 N N . GLN A 1 82 ? 13.006 17.500 -11.964 1.00 82.44 82 GLN A N 1
ATOM 669 C CA . GLN A 1 82 ? 13.271 18.751 -11.249 1.00 82.44 82 GLN A CA 1
ATOM 670 C C . GLN A 1 82 ? 12.118 19.083 -10.298 1.00 82.44 82 GLN A C 1
ATOM 672 O O . GLN A 1 82 ? 12.306 19.791 -9.312 1.00 82.44 82 GLN A O 1
ATOM 677 N N . THR A 1 83 ? 10.927 18.536 -10.562 1.00 79.25 83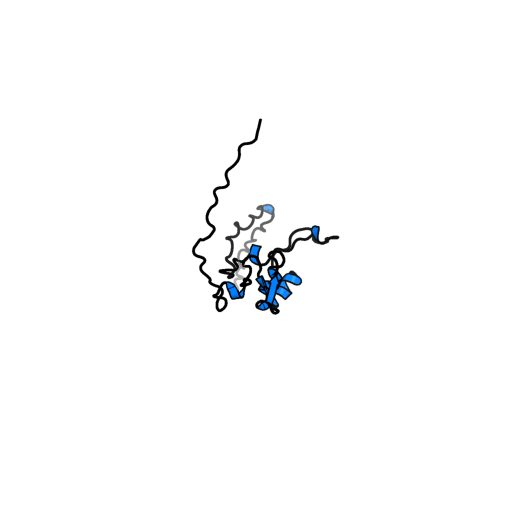 THR A N 1
ATOM 678 C CA . THR A 1 83 ? 9.755 18.667 -9.691 1.00 79.25 83 THR A CA 1
ATOM 679 C C . THR A 1 83 ? 9.084 17.320 -9.427 1.00 79.25 83 THR A C 1
ATOM 681 O O . THR A 1 83 ? 9.199 16.375 -10.206 1.00 79.25 83 THR A O 1
ATOM 684 N N . VAL A 1 84 ? 8.313 17.239 -8.340 1.00 68.00 84 VAL A N 1
ATOM 685 C CA . VAL A 1 84 ? 7.525 16.040 -7.998 1.00 68.00 84 VAL A CA 1
ATOM 686 C C . VAL A 1 84 ? 6.463 15.699 -9.048 1.00 68.00 84 VAL A C 1
ATOM 688 O O . VAL A 1 84 ? 6.091 14.541 -9.180 1.00 68.00 84 VAL A O 1
ATOM 691 N N . PHE A 1 85 ? 6.008 16.672 -9.840 1.00 72.69 85 PHE A N 1
ATOM 692 C CA . PHE A 1 85 ? 5.013 16.443 -10.891 1.00 72.69 85 PHE A CA 1
ATOM 693 C C . PHE A 1 85 ? 5.598 15.750 -12.126 1.00 72.69 85 PHE A C 1
ATOM 695 O O . PHE A 1 85 ? 4.869 15.119 -12.886 1.00 72.69 85 PHE A O 1
ATOM 702 N N . GLU A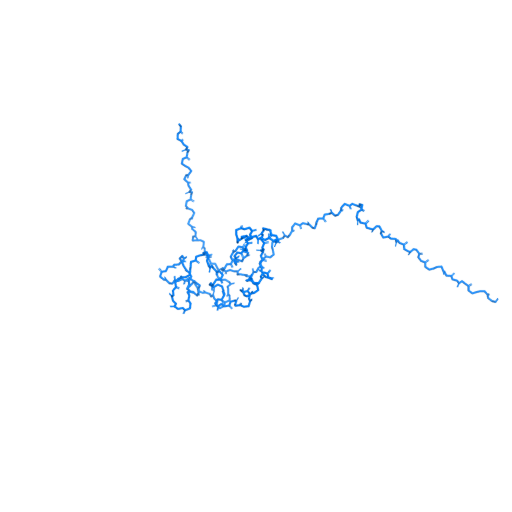 1 86 ? 6.917 15.819 -12.315 1.00 80.62 86 GLU A N 1
ATOM 703 C CA . GLU A 1 86 ? 7.611 15.169 -13.430 1.00 80.62 86 GLU A CA 1
ATOM 704 C C . GLU A 1 86 ? 7.921 13.692 -13.169 1.00 80.62 86 GLU A C 1
ATOM 706 O O . GLU A 1 86 ? 8.398 13.000 -14.073 1.00 80.62 86 GLU A O 1
ATOM 711 N N . ARG A 1 87 ? 7.652 13.203 -11.951 1.00 83.81 87 ARG A N 1
ATOM 712 C CA . ARG A 1 87 ? 7.797 11.797 -11.578 1.00 83.81 87 ARG A CA 1
ATOM 713 C C . ARG A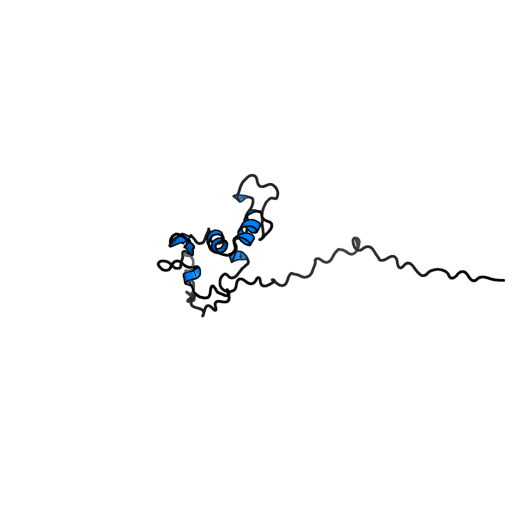 1 87 ? 6.645 11.345 -10.692 1.00 83.81 87 ARG A C 1
ATOM 715 O O . ARG A 1 87 ? 6.577 11.695 -9.519 1.00 83.81 87 ARG A O 1
ATOM 722 N N . GLN A 1 88 ? 5.806 10.470 -11.224 1.00 83.94 88 GLN A N 1
ATOM 723 C CA . GLN A 1 88 ? 4.677 9.892 -10.502 1.00 83.94 88 GLN A CA 1
ATOM 724 C C . GLN A 1 88 ? 5.007 8.461 -10.075 1.00 83.94 88 GLN A C 1
ATOM 726 O O . GLN A 1 88 ? 5.528 7.667 -10.864 1.00 83.94 88 GLN A O 1
ATOM 731 N N . THR A 1 89 ? 4.733 8.141 -8.812 1.00 88.31 89 THR A N 1
ATOM 732 C CA . THR A 1 89 ? 4.810 6.770 -8.292 1.00 88.31 89 THR A CA 1
ATOM 733 C C . THR A 1 89 ? 3.395 6.255 -8.155 1.00 88.31 89 THR A C 1
ATOM 735 O O . THR A 1 89 ? 2.537 6.995 -7.690 1.00 88.31 89 THR A O 1
ATOM 738 N N . PHE A 1 90 ? 3.173 5.021 -8.587 1.00 91.38 90 PHE A N 1
ATOM 739 C CA . PHE A 1 90 ? 1.856 4.415 -8.523 1.00 91.38 90 PHE A CA 1
ATOM 740 C C . PHE A 1 90 ? 1.504 4.057 -7.082 1.00 91.38 90 PHE A C 1
ATOM 742 O O . PHE A 1 90 ? 2.364 3.538 -6.364 1.00 91.38 90 PHE A O 1
ATOM 749 N N . ASP A 1 91 ? 0.257 4.273 -6.682 1.00 92.06 91 ASP A N 1
ATOM 750 C CA . ASP A 1 91 ? -0.222 3.894 -5.355 1.00 92.06 91 ASP A CA 1
ATOM 751 C C . ASP A 1 91 ? -0.412 2.377 -5.245 1.00 92.06 91 ASP A C 1
ATOM 753 O O . ASP A 1 91 ? -0.499 1.644 -6.237 1.00 92.06 91 ASP A O 1
ATOM 757 N N . CYS A 1 92 ? -0.498 1.873 -4.011 1.00 93.88 92 CYS A N 1
ATOM 758 C CA . CYS A 1 92 ? -0.630 0.438 -3.747 1.00 93.88 92 CYS A CA 1
ATOM 759 C C . CYS A 1 92 ? -1.836 -0.173 -4.485 1.00 93.88 92 CYS A C 1
ATOM 761 O O . CYS A 1 92 ? -1.742 -1.266 -5.047 1.00 93.88 92 CYS A O 1
ATOM 763 N N . THR A 1 93 ? -2.955 0.554 -4.518 1.00 93.56 93 THR A N 1
ATOM 764 C CA . THR A 1 93 ? -4.229 0.117 -5.104 1.00 93.56 93 THR A CA 1
ATOM 765 C C . THR A 1 93 ? -4.284 0.196 -6.628 1.00 93.56 93 THR A C 1
ATOM 767 O O . THR A 1 93 ? -5.202 -0.354 -7.231 1.00 93.56 93 THR A O 1
ATOM 770 N N . GLU A 1 94 ? -3.310 0.832 -7.286 1.00 91.88 94 GLU A N 1
ATOM 771 C CA . GLU A 1 94 ? -3.248 0.847 -8.755 1.00 91.88 94 GLU A CA 1
ATOM 772 C C . GLU A 1 94 ? -2.777 -0.495 -9.330 1.00 91.88 94 GLU A C 1
ATOM 774 O O . GLU A 1 94 ? -3.069 -0.839 -10.480 1.00 91.88 94 GLU A O 1
ATOM 779 N N . CYS A 1 95 ? -2.055 -1.266 -8.515 1.00 90.31 95 CYS A N 1
ATOM 780 C CA . CYS A 1 95 ? -1.534 -2.583 -8.865 1.00 90.31 95 CYS A CA 1
ATOM 781 C C . CYS A 1 95 ? -2.222 -3.716 -8.093 1.00 90.31 95 CYS A C 1
ATOM 783 O O . CYS A 1 95 ? -2.366 -4.811 -8.637 1.00 90.31 95 CYS A O 1
ATOM 785 N N . HIS A 1 96 ? -2.634 -3.472 -6.847 1.00 92.81 96 HIS A N 1
ATOM 786 C CA . HIS A 1 96 ? -3.241 -4.472 -5.971 1.00 92.81 96 HIS A CA 1
ATOM 787 C C . HIS A 1 96 ? -4.724 -4.184 -5.734 1.00 92.81 96 HIS A C 1
ATOM 789 O O . HIS A 1 96 ? -5.105 -3.055 -5.447 1.00 92.81 96 HIS A O 1
ATOM 795 N N . ASP A 1 97 ? -5.561 -5.221 -5.766 1.00 93.00 97 ASP A N 1
ATOM 796 C CA . ASP A 1 97 ? -6.913 -5.128 -5.214 1.00 93.00 97 ASP A CA 1
ATOM 797 C C . ASP A 1 97 ? -6.816 -5.152 -3.679 1.00 93.00 97 ASP A C 1
ATOM 799 O O . ASP A 1 97 ? -6.404 -6.173 -3.131 1.00 93.00 97 ASP A O 1
ATOM 803 N N . PRO A 1 98 ? -7.193 -4.089 -2.948 1.00 93.06 98 PRO A N 1
ATOM 804 C CA . PRO A 1 98 ? -7.102 -4.084 -1.491 1.00 93.06 98 PRO A CA 1
ATOM 805 C C . PRO A 1 98 ? -7.990 -5.146 -0.829 1.00 93.06 98 PRO A C 1
ATOM 807 O O . PRO A 1 98 ? -7.743 -5.496 0.317 1.00 93.06 98 PRO A O 1
ATOM 810 N N . HIS A 1 99 ? -8.993 -5.703 -1.514 1.00 94.12 99 HIS A N 1
ATOM 811 C CA . HIS A 1 99 ? -9.784 -6.808 -0.976 1.00 94.12 99 HIS A CA 1
ATOM 812 C C . HIS A 1 99 ? -9.200 -8.188 -1.302 1.00 94.12 99 HIS A C 1
ATOM 814 O O . HIS A 1 99 ? -9.567 -9.173 -0.666 1.00 94.12 99 HIS A O 1
ATOM 820 N N . SER A 1 100 ? -8.273 -8.278 -2.254 1.00 93.88 100 SER A N 1
ATOM 821 C CA . SER A 1 100 ? -7.555 -9.501 -2.622 1.00 93.88 100 SER A CA 1
ATOM 822 C C . SER A 1 100 ? -6.141 -9.142 -3.105 1.00 93.88 100 SER A C 1
ATOM 824 O O . SER A 1 100 ? -5.825 -9.282 -4.290 1.00 93.88 100 SER A O 1
ATOM 826 N N . PRO A 1 101 ? -5.255 -8.693 -2.199 1.00 92.50 101 PRO A N 1
ATOM 827 C CA . PRO A 1 101 ? -4.031 -7.962 -2.544 1.00 92.50 101 PRO A CA 1
ATOM 828 C C . PRO A 1 101 ? -2.934 -8.823 -3.153 1.00 92.50 101 PRO A C 1
ATOM 830 O O . PRO A 1 101 ? -1.895 -8.298 -3.544 1.00 92.50 101 PRO A O 1
ATOM 833 N N . ARG A 1 102 ? -3.107 -10.145 -3.241 1.00 90.56 102 ARG A N 1
ATOM 834 C CA . ARG A 1 102 ? -2.133 -10.987 -3.933 1.00 90.56 102 ARG A CA 1
ATOM 835 C C . ARG A 1 102 ? -2.006 -10.495 -5.375 1.00 90.56 102 ARG A C 1
ATOM 837 O O . ARG A 1 102 ? -2.982 -10.520 -6.120 1.00 90.56 102 ARG A O 1
ATOM 844 N N . PHE A 1 103 ? -0.803 -10.061 -5.750 1.00 86.06 103 PHE A N 1
ATOM 845 C CA . PHE A 1 103 ? -0.552 -9.556 -7.094 1.00 86.06 103 PHE A CA 1
ATOM 846 C C . PHE A 1 103 ? -0.889 -10.639 -8.118 1.00 86.06 103 PHE A C 1
ATOM 848 O O . PHE A 1 103 ? -0.353 -11.749 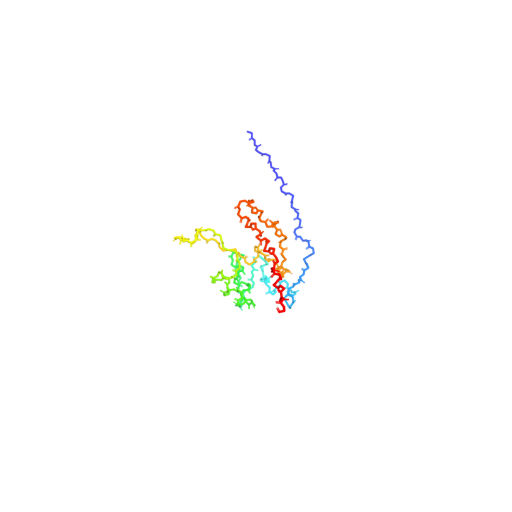-8.064 1.00 86.06 103 PHE A O 1
ATOM 855 N N . GLN A 1 104 ? -1.799 -10.318 -9.029 1.00 80.38 104 GLN A N 1
ATOM 856 C CA . GLN A 1 104 ? -2.100 -11.170 -10.166 1.00 80.38 104 GLN A CA 1
ATOM 857 C C . GLN A 1 104 ? -1.257 -10.673 -11.329 1.00 80.38 104 GLN A C 1
ATOM 859 O O . GLN A 1 104 ? -1.373 -9.515 -11.733 1.00 80.38 104 GLN A O 1
ATOM 864 N N . PHE A 1 105 ? -0.378 -11.531 -11.844 1.00 71.44 105 PHE A N 1
ATOM 865 C CA . PHE A 1 105 ? 0.388 -11.201 -13.036 1.00 71.44 105 PHE A CA 1
ATOM 866 C C . PHE A 1 105 ? -0.593 -10.848 -14.151 1.00 71.44 105 PHE A C 1
ATOM 868 O O . PHE A 1 105 ? -1.405 -11.677 -14.562 1.00 71.44 105 PHE A O 1
ATOM 875 N N . LYS A 1 106 ? -0.520 -9.614 -14.653 1.00 63.25 106 LYS A N 1
ATOM 876 C CA . LYS A 1 106 ? -1.089 -9.325 -15.966 1.00 63.25 106 LYS A CA 1
ATOM 877 C C . LYS A 1 106 ? -0.258 -10.143 -16.946 1.00 63.25 106 LYS A C 1
ATOM 879 O O . LYS A 1 106 ? 0.964 -10.033 -16.925 1.00 63.25 106 LYS A O 1
ATOM 884 N N . THR A 1 107 ? -0.896 -10.993 -17.746 1.00 61.72 107 THR A N 1
ATOM 885 C CA . THR A 1 107 ? -0.243 -11.652 -18.881 1.00 61.72 107 THR A CA 1
ATOM 886 C C . THR A 1 107 ? 0.517 -10.588 -19.662 1.00 61.72 107 THR A C 1
ATOM 888 O O . THR A 1 107 ? -0.096 -9.671 -20.213 1.00 61.72 107 THR A O 1
ATOM 891 N N . TYR A 1 108 ? 1.847 -10.648 -19.624 1.00 63.69 108 TYR A N 1
ATOM 892 C CA . TYR A 1 108 ? 2.672 -9.721 -20.381 1.00 63.69 108 TYR A CA 1
ATOM 893 C C . TYR A 1 108 ? 2.441 -9.981 -21.868 1.00 63.69 108 TYR A C 1
ATOM 895 O O . TYR A 1 108 ? 2.210 -11.122 -22.277 1.00 63.69 108 TYR A O 1
ATOM 903 N N . ALA A 1 109 ? 2.492 -8.920 -22.673 1.00 65.06 109 ALA A N 1
ATOM 904 C CA . ALA A 1 109 ? 2.601 -9.087 -24.114 1.00 65.06 109 ALA A CA 1
ATOM 905 C C . ALA A 1 109 ? 3.809 -9.986 -24.421 1.00 65.06 109 ALA A C 1
ATOM 907 O O . ALA A 1 109 ? 4.786 -9.987 -23.662 1.00 65.06 109 ALA A O 1
ATOM 908 N N . SER A 1 110 ? 3.735 -10.747 -25.515 1.00 72.19 110 SER A N 1
ATOM 909 C CA . SER A 1 110 ? 4.867 -11.543 -25.984 1.00 72.19 110 SER A CA 1
ATOM 910 C C . SER A 1 110 ? 6.140 -10.687 -26.004 1.00 72.19 110 SER A C 1
ATOM 912 O O . SER A 1 110 ? 6.054 -9.490 -26.309 1.00 72.19 110 SER A O 1
ATOM 914 N N . PRO A 1 111 ? 7.309 -11.266 -25.670 1.00 76.19 111 PRO A N 1
ATOM 915 C CA . PRO A 1 111 ? 8.572 -10.546 -25.733 1.00 76.19 111 PRO A CA 1
ATOM 916 C C . PRO A 1 111 ? 8.723 -9.838 -27.085 1.00 76.19 111 PRO A C 1
ATOM 918 O O . PRO A 1 111 ? 8.266 -10.376 -28.100 1.00 76.19 111 PRO A O 1
ATOM 921 N N . PRO A 1 112 ? 9.352 -8.652 -27.129 1.00 80.44 112 PRO A N 1
ATOM 922 C CA . PRO A 1 112 ? 9.632 -8.005 -28.400 1.00 80.44 112 PRO A CA 1
ATOM 923 C C . PRO A 1 112 ? 10.456 -8.954 -29.277 1.00 80.44 112 PRO A C 1
ATOM 925 O O . PRO A 1 112 ? 11.441 -9.538 -28.822 1.00 80.44 112 PRO A O 1
ATOM 928 N N . VAL A 1 113 ? 10.041 -9.119 -30.532 1.00 84.69 113 VAL A N 1
ATOM 929 C CA . VAL A 1 113 ? 10.803 -9.894 -31.513 1.00 84.69 113 VAL A CA 1
ATOM 930 C C . VAL A 1 113 ? 11.982 -9.029 -31.954 1.00 84.69 113 VAL A C 1
ATOM 932 O O . VAL A 1 113 ? 11.786 -7.929 -32.475 1.00 84.69 113 VAL A O 1
ATOM 935 N N . TRP A 1 114 ? 13.208 -9.486 -31.696 1.00 79.25 114 TRP A N 1
ATOM 936 C CA . TRP A 1 114 ? 14.404 -8.791 -32.171 1.00 79.25 114 TRP A CA 1
ATOM 937 C C . TRP A 1 114 ? 14.469 -8.872 -33.701 1.00 79.25 114 TRP A C 1
ATOM 939 O O . TRP A 1 114 ? 14.248 -9.951 -34.245 1.00 79.25 114 TRP A O 1
ATOM 949 N N . PRO A 1 115 ? 14.791 -7.776 -34.412 1.00 83.94 115 PRO A N 1
ATOM 950 C CA . PRO A 1 115 ? 15.066 -7.848 -35.843 1.00 83.94 115 PRO A CA 1
ATOM 951 C C . PRO A 1 115 ? 16.211 -8.828 -36.122 1.00 83.94 115 PRO A C 1
ATOM 953 O O . PRO A 1 115 ? 17.230 -8.769 -35.428 1.00 83.94 115 PRO A O 1
ATOM 956 N N . ASP A 1 116 ? 16.084 -9.650 -37.168 1.00 80.38 116 ASP A N 1
ATOM 957 C CA . ASP A 1 116 ? 17.024 -10.738 -37.502 1.00 80.38 116 ASP A CA 1
ATOM 958 C C . ASP A 1 116 ? 18.497 -10.307 -37.501 1.00 80.38 116 ASP A C 1
ATOM 960 O O . ASP A 1 116 ? 19.368 -11.040 -37.045 1.00 80.38 116 ASP A O 1
ATOM 964 N N . LYS A 1 117 ? 18.783 -9.064 -37.912 1.00 79.12 117 LYS A N 1
ATOM 965 C CA . LYS A 1 117 ? 20.141 -8.491 -37.938 1.00 79.12 117 LYS A CA 1
ATOM 966 C C . LYS A 1 117 ? 20.845 -8.399 -36.573 1.00 79.12 117 LYS A C 1
ATOM 968 O O . LYS A 1 117 ? 22.046 -8.151 -36.537 1.00 79.12 117 LYS A O 1
ATOM 973 N N . TYR A 1 118 ? 20.117 -8.528 -35.462 1.00 74.75 118 TYR A N 1
ATOM 974 C CA . TYR A 1 118 ? 20.667 -8.506 -34.099 1.00 74.75 118 TYR A CA 1
ATOM 975 C C . TYR A 1 118 ? 20.755 -9.896 -33.462 1.00 74.75 118 TYR A C 1
ATOM 977 O O . TYR A 1 118 ? 21.331 -10.038 -32.381 1.00 74.75 118 TYR A O 1
ATOM 985 N N . ILE A 1 119 ? 20.211 -10.924 -34.116 1.00 76.19 119 ILE A N 1
ATOM 986 C CA . ILE A 1 119 ? 20.337 -12.308 -33.676 1.00 76.19 119 ILE A CA 1
ATOM 987 C C . ILE A 1 119 ? 21.692 -12.802 -34.179 1.00 76.19 119 ILE A C 1
ATOM 989 O O . ILE A 1 119 ? 21.907 -12.949 -35.380 1.00 76.19 119 ILE A O 1
ATOM 993 N N . ARG A 1 120 ? 22.644 -13.030 -33.266 1.00 70.94 120 ARG A N 1
ATOM 994 C CA . ARG A 1 120 ? 23.909 -13.673 -33.638 1.00 70.94 120 ARG A CA 1
ATOM 995 C C . ARG A 1 120 ? 23.588 -15.083 -34.121 1.00 70.94 120 ARG A C 1
ATOM 997 O O . ARG A 1 120 ? 23.134 -15.908 -33.333 1.00 70.94 120 ARG A O 1
ATOM 1004 N N . SER A 1 121 ? 23.819 -15.346 -35.402 1.00 70.44 121 SER A N 1
ATOM 1005 C CA . SER A 1 121 ? 23.762 -16.694 -35.952 1.00 70.44 121 SER A CA 1
ATOM 1006 C C . SER A 1 121 ? 24.748 -17.575 -35.192 1.00 70.44 121 SER A C 1
ATOM 1008 O O . SER A 1 121 ? 25.939 -17.261 -35.130 1.00 70.44 121 SER A O 1
ATOM 1010 N N . THR A 1 122 ? 24.246 -18.653 -34.595 1.00 58.75 122 THR A N 1
ATOM 1011 C CA . THR A 1 122 ? 25.062 -19.697 -33.982 1.00 58.75 122 THR A CA 1
ATOM 1012 C C . THR A 1 122 ? 26.090 -20.170 -35.003 1.00 58.75 122 THR A C 1
ATOM 1014 O O . THR A 1 122 ? 25.726 -20.743 -36.028 1.00 58.75 122 THR A O 1
ATOM 1017 N N . ILE A 1 123 ? 27.373 -19.924 -34.736 1.00 55.84 123 ILE A N 1
ATOM 1018 C CA . ILE A 1 123 ? 28.440 -20.654 -35.413 1.00 55.84 123 ILE A CA 1
ATOM 1019 C C . ILE A 1 123 ? 28.304 -22.083 -34.901 1.00 55.84 123 ILE A C 1
ATOM 1021 O O . ILE A 1 123 ? 28.608 -22.361 -33.741 1.00 55.84 123 ILE A O 1
ATOM 1025 N N . ILE A 1 124 ? 27.771 -22.969 -35.738 1.00 55.38 124 ILE A N 1
ATOM 1026 C CA . ILE A 1 124 ? 27.899 -24.402 -35.513 1.00 55.38 124 ILE A CA 1
ATOM 1027 C C . ILE A 1 124 ? 29.388 -24.691 -35.682 1.00 55.38 124 ILE A C 1
ATOM 1029 O O . ILE A 1 124 ? 29.908 -24.670 -36.794 1.00 55.38 124 ILE A O 1
ATOM 1033 N N . VAL A 1 125 ? 30.087 -24.869 -34.563 1.00 53.56 125 VAL A N 1
ATOM 1034 C CA . VAL A 1 125 ? 31.425 -25.455 -34.566 1.00 53.56 125 VAL A CA 1
ATOM 1035 C C . VAL A 1 125 ? 31.217 -26.917 -34.937 1.00 53.56 125 VAL A C 1
ATOM 1037 O O . VAL A 1 125 ? 30.738 -27.699 -34.121 1.00 53.56 125 VAL A O 1
ATOM 1040 N N . THR A 1 126 ? 31.477 -27.256 -36.195 1.00 47.00 126 THR A N 1
ATOM 1041 C CA . THR A 1 126 ? 31.528 -28.642 -36.655 1.00 47.00 126 THR A CA 1
ATOM 1042 C C . THR A 1 126 ? 32.778 -29.294 -36.076 1.00 47.00 126 THR A C 1
ATOM 1044 O O . THR A 1 126 ? 33.886 -28.895 -36.418 1.00 47.00 126 THR A O 1
ATOM 1047 N N . ASP A 1 127 ? 32.534 -30.212 -35.147 1.00 45.53 127 ASP A N 1
ATOM 1048 C CA . ASP A 1 127 ? 33.271 -31.409 -34.741 1.00 45.53 127 ASP A CA 1
ATOM 1049 C C . ASP A 1 127 ? 34.805 -31.451 -34.866 1.00 45.53 127 ASP A C 1
ATOM 1051 O O . ASP A 1 127 ? 35.409 -31.252 -35.916 1.00 45.53 127 ASP A O 1
ATOM 1055 N N . HIS A 1 128 ? 35.417 -31.827 -33.739 1.00 46.16 128 HIS A N 1
ATOM 1056 C CA . HIS A 1 128 ? 36.814 -32.217 -33.597 1.00 46.16 128 HIS A CA 1
ATOM 1057 C C . HIS A 1 128 ? 37.221 -33.281 -34.630 1.00 46.16 128 HIS A C 1
ATOM 1059 O O . HIS A 1 128 ? 36.713 -34.402 -34.625 1.00 46.16 128 HIS A O 1
ATOM 1065 N N . GLU A 1 129 ? 38.197 -32.931 -35.463 1.00 42.69 129 GLU A N 1
ATOM 1066 C CA . GLU A 1 129 ? 38.907 -33.837 -36.358 1.00 42.69 129 GLU A CA 1
ATOM 1067 C C . GLU A 1 129 ? 39.659 -34.897 -35.531 1.00 42.69 129 GLU A C 1
ATOM 1069 O O . GLU A 1 129 ? 40.492 -34.586 -34.675 1.00 42.69 129 GLU A O 1
ATOM 1074 N N . SER A 1 130 ? 39.312 -36.165 -35.746 1.00 43.25 130 SER A N 1
ATOM 1075 C CA . SER A 1 130 ? 39.965 -37.327 -35.148 1.00 43.25 130 SER A CA 1
ATOM 1076 C C . SER A 1 130 ? 41.362 -37.510 -35.741 1.00 43.25 130 SER A C 1
ATOM 1078 O O . SER A 1 130 ? 41.492 -37.881 -36.908 1.00 43.25 130 SER A O 1
ATOM 1080 N N . VAL A 1 131 ? 42.405 -37.307 -34.936 1.00 40.53 131 VAL A N 1
ATOM 1081 C CA . VAL A 1 131 ? 43.773 -37.709 -35.289 1.00 40.53 131 VAL A CA 1
ATOM 1082 C C . VAL A 1 131 ? 43.891 -39.221 -35.095 1.00 40.53 131 VAL A C 1
ATOM 1084 O O . VAL A 1 131 ? 43.831 -39.717 -33.972 1.00 40.53 131 VAL A O 1
ATOM 1087 N N . SER A 1 132 ? 44.031 -39.956 -36.195 1.00 40.41 132 SER A N 1
ATOM 1088 C CA . SER A 1 132 ? 44.413 -41.368 -36.194 1.00 40.41 132 SER A CA 1
ATOM 1089 C C . SER A 1 132 ? 45.923 -41.501 -35.982 1.00 40.41 132 SER A C 1
ATOM 1091 O O . SER A 1 132 ? 46.701 -41.033 -36.815 1.00 40.41 132 SER A O 1
ATOM 1093 N N . GLU A 1 133 ? 46.334 -42.162 -34.899 1.00 40.50 133 GLU A N 1
ATOM 1094 C CA . GLU A 1 133 ? 47.690 -42.695 -34.737 1.00 40.50 133 GLU A CA 1
ATOM 1095 C C . GLU A 1 133 ? 47.928 -43.815 -35.762 1.00 40.50 133 GLU A C 1
ATOM 1097 O O . GLU A 1 133 ? 47.170 -44.784 -35.827 1.00 40.50 133 GLU A O 1
ATOM 1102 N N . SER A 1 134 ? 48.996 -43.694 -36.553 1.00 38.00 134 SER A N 1
ATOM 1103 C CA . SER A 1 134 ? 49.567 -44.798 -37.324 1.00 38.00 134 SER A CA 1
ATOM 1104 C C . SER A 1 134 ? 50.989 -45.066 -36.834 1.00 38.00 134 SER A C 1
ATOM 1106 O O . SER A 1 134 ? 51.858 -44.214 -37.009 1.00 38.00 134 SER A O 1
ATOM 1108 N N . SER A 1 135 ? 51.114 -46.235 -36.199 1.00 40.25 135 SER A N 1
ATOM 1109 C CA . SER A 1 135 ? 52.251 -47.162 -36.043 1.00 40.25 135 SER A CA 1
ATOM 1110 C C . SER A 1 135 ? 53.688 -46.664 -36.190 1.00 40.25 135 SER A C 1
ATOM 1112 O O . SER A 1 135 ? 54.053 -46.193 -37.286 1.00 40.25 135 SER A O 1
#

Radius of gyration: 27.07 Å; chains: 1; bounding box: 80×70×54 Å